Protein AF-A0A8T6SIB2-F1 (afdb_monomer)

Structure (mmCIF, N/CA/C/O backbone):
data_AF-A0A8T6SIB2-F1
#
_entry.id   AF-A0A8T6SIB2-F1
#
loop_
_atom_site.group_PDB
_atom_site.id
_atom_site.type_symbol
_atom_site.label_atom_id
_atom_site.label_alt_id
_atom_site.label_comp_id
_atom_site.label_asym_id
_atom_site.label_entity_id
_atom_site.label_seq_id
_atom_site.pdbx_PDB_ins_code
_atom_site.Cartn_x
_atom_site.Cartn_y
_atom_site.Cartn_z
_atom_site.occupancy
_atom_site.B_iso_or_equiv
_atom_site.auth_seq_id
_atom_site.auth_comp_id
_atom_site.auth_asym_id
_atom_site.auth_atom_id
_atom_site.pdbx_PDB_model_num
ATOM 1 N N . ILE A 1 1 ? -7.228 -15.603 -8.954 1.00 82.19 1 ILE A N 1
ATOM 2 C CA . ILE A 1 1 ? -7.628 -14.215 -8.616 1.00 82.19 1 ILE A CA 1
ATOM 3 C C . ILE A 1 1 ? -8.488 -14.308 -7.364 1.00 82.19 1 ILE A C 1
ATOM 5 O O . ILE A 1 1 ? -9.260 -15.255 -7.290 1.00 82.19 1 ILE A O 1
ATOM 9 N N . GLN A 1 2 ? -8.281 -13.429 -6.382 1.00 91.00 2 GLN A N 1
ATOM 10 C CA . GLN A 1 2 ? -9.023 -13.409 -5.114 1.00 91.00 2 GLN A CA 1
ATOM 11 C C . GLN A 1 2 ? -9.967 -12.208 -5.086 1.00 91.00 2 GLN A C 1
ATOM 13 O O . GLN A 1 2 ? -9.634 -11.169 -5.660 1.00 91.00 2 GLN A O 1
ATOM 18 N N . ASP A 1 3 ? -11.099 -12.336 -4.399 1.00 93.31 3 ASP A N 1
ATOM 19 C CA . ASP A 1 3 ? -12.019 -11.221 -4.172 1.00 93.31 3 ASP A CA 1
ATOM 20 C C . ASP A 1 3 ? -11.544 -10.363 -2.994 1.00 93.31 3 ASP A C 1
ATOM 22 O O . ASP A 1 3 ? -12.013 -10.469 -1.861 1.00 93.31 3 ASP A O 1
ATOM 26 N N . ILE A 1 4 ? -10.536 -9.533 -3.258 1.00 94.69 4 ILE A N 1
ATOM 27 C CA . ILE A 1 4 ? -9.949 -8.665 -2.232 1.00 94.69 4 ILE A CA 1
ATOM 28 C C . ILE A 1 4 ? -10.903 -7.558 -1.783 1.00 94.69 4 ILE A C 1
ATOM 30 O O . ILE A 1 4 ? -10.688 -7.004 -0.712 1.00 94.69 4 ILE A O 1
ATOM 34 N N . LYS A 1 5 ? -11.942 -7.240 -2.567 1.00 94.12 5 LYS A N 1
ATOM 35 C C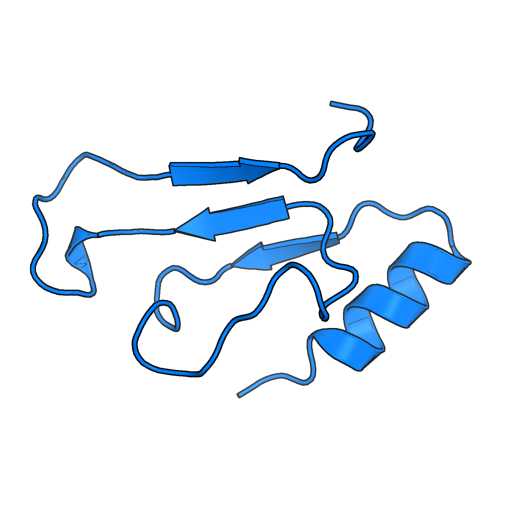A . LYS A 1 5 ? -12.925 -6.221 -2.201 1.00 94.12 5 LYS A CA 1
ATOM 36 C C . LYS A 1 5 ? -13.784 -6.723 -1.048 1.00 94.12 5 LYS A C 1
ATOM 38 O O . LYS A 1 5 ? -13.805 -6.088 -0.001 1.00 94.12 5 LYS A O 1
ATOM 43 N N . THR A 1 6 ? -14.397 -7.895 -1.207 1.00 96.25 6 THR A N 1
ATOM 44 C CA . THR A 1 6 ? -15.206 -8.498 -0.142 1.00 96.25 6 THR A CA 1
ATOM 45 C C . THR A 1 6 ? -14.377 -8.788 1.107 1.00 96.25 6 THR A C 1
ATOM 47 O O . THR A 1 6 ? -14.843 -8.570 2.220 1.00 96.25 6 THR A O 1
ATOM 50 N N . ILE A 1 7 ? -13.128 -9.243 0.955 1.00 96.38 7 ILE A N 1
AT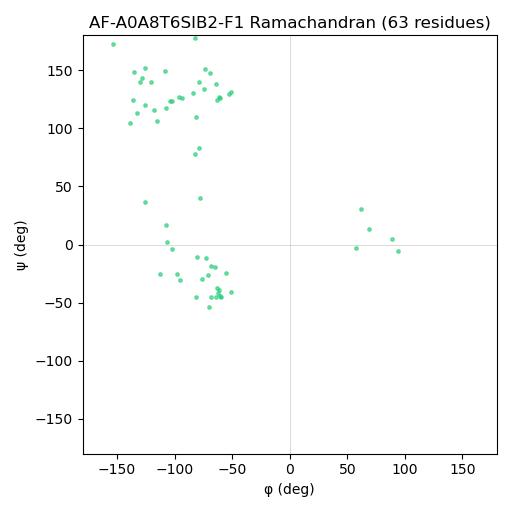OM 51 C CA . ILE A 1 7 ? -12.249 -9.474 2.112 1.00 96.38 7 ILE A CA 1
ATOM 52 C C . ILE A 1 7 ? -11.948 -8.157 2.839 1.00 96.38 7 ILE A C 1
ATOM 54 O O . ILE A 1 7 ? -12.035 -8.109 4.063 1.00 96.38 7 ILE A O 1
ATOM 58 N N . ALA A 1 8 ? -11.622 -7.097 2.096 1.00 95.38 8 ALA A N 1
ATOM 59 C CA . ALA A 1 8 ? -11.336 -5.789 2.669 1.00 95.38 8 ALA A CA 1
ATOM 60 C C . ALA A 1 8 ? -12.553 -5.204 3.407 1.00 95.38 8 ALA A C 1
ATOM 62 O O . ALA A 1 8 ? -12.392 -4.710 4.515 1.00 95.38 8 ALA A O 1
ATOM 63 N N . GLU A 1 9 ? -13.762 -5.338 2.853 1.00 96.00 9 GLU A N 1
ATOM 64 C CA . GLU A 1 9 ? -15.015 -4.926 3.510 1.00 96.00 9 GLU A CA 1
ATOM 65 C C . GLU A 1 9 ? -15.228 -5.665 4.846 1.00 96.00 9 GLU A C 1
ATOM 67 O O . GLU A 1 9 ? -15.490 -5.037 5.868 1.00 96.00 9 GLU A O 1
ATOM 72 N N . ILE A 1 10 ? -15.018 -6.988 4.882 1.00 96.62 10 ILE A N 1
ATOM 73 C CA . ILE A 1 10 ? -15.131 -7.788 6.119 1.00 96.62 10 ILE A CA 1
ATOM 74 C C . ILE A 1 10 ? -14.095 -7.360 7.172 1.00 96.62 10 ILE A C 1
ATOM 76 O O . ILE A 1 10 ? -14.368 -7.403 8.377 1.00 96.62 10 ILE A O 1
ATOM 80 N N . CYS A 1 11 ? -12.884 -7.008 6.740 1.00 96.62 11 CYS A N 1
ATOM 81 C CA . CYS A 1 11 ? -11.834 -6.517 7.627 1.00 96.62 11 CYS A CA 1
ATOM 82 C C . CYS A 1 11 ? -12.178 -5.133 8.193 1.00 96.62 11 CYS A C 1
ATOM 84 O O . CYS A 1 11 ? -12.072 -4.942 9.407 1.00 96.62 11 CYS A O 1
ATOM 86 N N . ASP A 1 12 ? -12.646 -4.218 7.345 1.00 93.88 12 ASP A N 1
ATOM 87 C CA . ASP A 1 12 ? -13.040 -2.855 7.715 1.00 93.88 12 ASP A CA 1
ATOM 88 C C . ASP A 1 12 ? -14.188 -2.855 8.737 1.00 93.88 12 ASP A C 1
ATOM 90 O O . ASP A 1 12 ? -14.082 -2.227 9.791 1.00 93.88 12 ASP A O 1
ATOM 94 N N . GLU A 1 13 ? -15.217 -3.688 8.528 1.00 95.94 13 GLU A N 1
ATOM 95 C CA . GLU A 1 13 ? -16.330 -3.887 9.475 1.00 95.94 13 GLU A CA 1
ATOM 96 C C . GLU A 1 13 ? -15.872 -4.292 10.888 1.00 95.94 13 GLU A C 1
ATOM 98 O O . GLU A 1 13 ? -16.587 -4.092 11.873 1.00 95.94 13 GLU A O 1
ATOM 103 N N . ARG A 1 14 ? -14.681 -4.885 11.002 1.00 96.38 14 ARG A N 1
ATOM 104 C CA . ARG A 1 14 ? -14.102 -5.374 12.260 1.00 96.38 14 ARG A CA 1
ATOM 105 C C . ARG A 1 14 ? -12.959 -4.500 12.772 1.00 96.38 14 ARG A C 1
ATOM 107 O O . ARG A 1 14 ? -12.358 -4.851 13.786 1.00 96.38 14 ARG A O 1
ATOM 114 N N . GLY A 1 15 ? -12.645 -3.400 12.087 1.00 93.88 15 GLY A N 1
ATOM 115 C CA . GLY A 1 15 ? -11.498 -2.548 12.401 1.00 93.88 15 GLY A CA 1
ATOM 116 C C . GLY A 1 15 ? -10.155 -3.276 12.277 1.00 93.88 15 GLY A C 1
ATOM 117 O O . GLY A 1 15 ? -9.227 -2.995 13.034 1.00 93.88 15 GLY A O 1
ATOM 118 N N . ILE A 1 16 ? -10.062 -4.258 11.377 1.00 96.25 16 ILE A N 1
ATOM 119 C CA . ILE A 1 16 ? -8.852 -5.047 11.134 1.00 96.25 16 ILE A CA 1
ATOM 120 C C . ILE A 1 16 ? -8.102 -4.436 9.955 1.00 96.25 16 ILE A C 1
ATOM 122 O O . ILE A 1 16 ? -8.659 -4.318 8.870 1.00 96.25 16 ILE A O 1
ATOM 126 N N . ILE A 1 17 ? -6.815 -4.136 10.148 1.00 96.88 17 ILE A N 1
ATOM 127 C CA . ILE A 1 17 ? -5.943 -3.679 9.061 1.00 96.88 17 ILE A CA 1
ATOM 128 C C . ILE A 1 17 ? -5.813 -4.785 8.013 1.00 96.88 17 ILE A C 1
ATOM 130 O O . ILE A 1 17 ? -5.374 -5.897 8.327 1.00 96.88 17 ILE A O 1
ATOM 134 N N . PHE A 1 18 ? -6.133 -4.465 6.763 1.00 97.19 18 PHE A N 1
ATOM 135 C CA . PHE A 1 18 ? -6.035 -5.399 5.652 1.00 97.19 18 PHE A CA 1
ATOM 136 C C . PHE A 1 18 ? -4.864 -5.077 4.720 1.00 97.19 18 PHE A C 1
ATOM 138 O O . PHE A 1 18 ? -4.808 -4.036 4.059 1.00 97.19 18 PHE A O 1
ATOM 145 N N . HIS A 1 19 ? -3.926 -6.022 4.638 1.00 97.25 19 HIS A N 1
ATOM 146 C CA . HIS A 1 19 ? -2.803 -5.988 3.707 1.00 97.25 19 HIS A CA 1
ATOM 147 C C . HIS A 1 19 ? -3.049 -6.922 2.525 1.00 97.25 19 HIS A C 1
ATOM 149 O O . H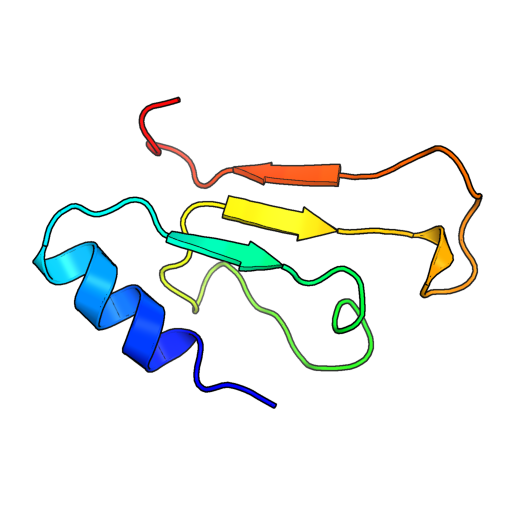IS A 1 19 ? -3.255 -8.123 2.697 1.00 97.25 19 HIS A O 1
ATOM 155 N N . ALA A 1 20 ? -2.986 -6.364 1.317 1.00 96.38 20 ALA A N 1
ATOM 156 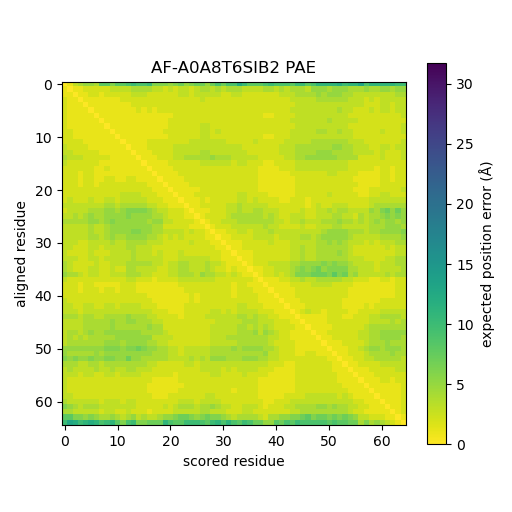C CA . ALA A 1 20 ? -3.040 -7.119 0.077 1.00 96.38 20 ALA A CA 1
ATOM 157 C C . ALA A 1 20 ? -1.643 -7.226 -0.552 1.00 96.38 20 ALA A C 1
ATOM 159 O O . ALA A 1 20 ? -0.989 -6.229 -0.873 1.00 96.38 20 ALA A O 1
ATOM 160 N N . ASP A 1 21 ? -1.188 -8.453 -0.791 1.00 95.75 21 ASP A N 1
ATOM 161 C CA . ASP A 1 21 ? 0.030 -8.698 -1.559 1.00 95.75 21 ASP A CA 1
ATOM 162 C C . ASP A 1 21 ? -0.272 -8.615 -3.064 1.00 95.75 21 ASP A C 1
ATOM 164 O O . ASP A 1 21 ? -0.941 -9.485 -3.629 1.00 95.75 21 ASP A O 1
ATOM 168 N N . ALA A 1 22 ? 0.233 -7.562 -3.717 1.00 95.56 22 ALA A N 1
ATOM 169 C CA . ALA A 1 22 ? 0.106 -7.364 -5.156 1.00 95.56 22 ALA A CA 1
ATOM 170 C C . ALA A 1 22 ? 1.415 -7.596 -5.932 1.00 95.56 22 ALA A C 1
ATOM 172 O O . ALA A 1 22 ? 1.519 -7.220 -7.102 1.00 95.56 22 ALA A O 1
ATOM 173 N N . THR A 1 23 ? 2.413 -8.255 -5.332 1.00 94.38 23 THR A N 1
ATOM 174 C CA . THR A 1 23 ? 3.727 -8.534 -5.948 1.00 94.38 23 THR A CA 1
ATOM 175 C C . THR A 1 23 ? 3.614 -9.170 -7.334 1.00 94.38 23 THR A C 1
ATOM 177 O O . THR A 1 23 ? 4.348 -8.792 -8.245 1.00 94.38 23 THR A O 1
ATOM 180 N N . HIS A 1 24 ? 2.678 -10.103 -7.522 1.00 92.31 24 HIS A N 1
ATOM 181 C CA . HIS A 1 24 ? 2.456 -10.798 -8.791 1.00 92.31 24 HIS A CA 1
ATOM 182 C C . HIS A 1 24 ? 1.255 -10.288 -9.596 1.00 92.31 24 HIS A C 1
ATOM 184 O O . HIS A 1 24 ? 1.050 -10.762 -10.713 1.00 92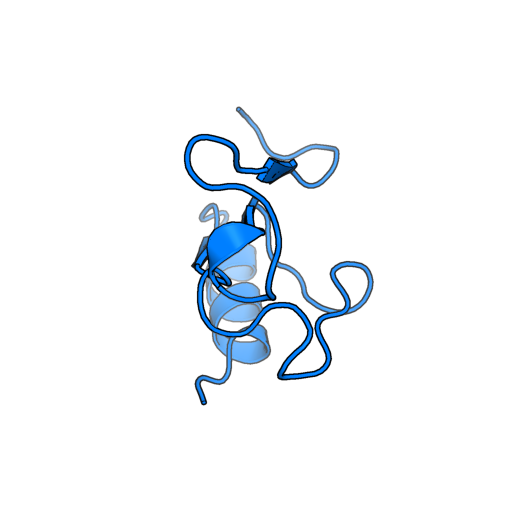.31 24 HIS A O 1
ATOM 190 N N . THR A 1 25 ? 0.475 -9.338 -9.086 1.00 91.62 25 THR A N 1
ATOM 191 C CA . THR A 1 25 ? -0.755 -8.858 -9.743 1.00 91.62 25 THR A CA 1
ATOM 192 C C . THR A 1 25 ? -0.653 -7.421 -10.237 1.00 91.62 25 THR A C 1
ATOM 194 O O . THR A 1 25 ? -1.325 -7.084 -11.214 1.00 91.62 25 THR A O 1
ATOM 197 N N . PHE A 1 26 ? 0.210 -6.596 -9.634 1.00 90.06 26 PHE A N 1
ATOM 198 C CA . PHE A 1 26 ? 0.460 -5.222 -10.062 1.00 90.06 26 PHE A CA 1
ATOM 199 C C . PHE A 1 26 ? 0.771 -5.161 -11.568 1.00 90.06 26 PHE A C 1
ATOM 201 O O . PHE A 1 26 ? 1.529 -5.982 -12.080 1.00 90.06 26 PHE A O 1
ATOM 208 N N . THR A 1 27 ? 0.095 -4.248 -12.275 1.00 90.31 27 THR A N 1
ATOM 209 C CA . THR A 1 27 ? 0.063 -4.069 -13.748 1.00 90.31 27 THR A CA 1
ATOM 210 C C . THR A 1 27 ? -0.397 -5.263 -14.596 1.00 90.31 27 THR A C 1
ATOM 212 O O . THR A 1 27 ? -0.486 -5.127 -15.815 1.00 90.31 27 THR A O 1
ATOM 215 N N . ARG A 1 28 ? -0.699 -6.425 -14.005 1.00 92.00 28 ARG A N 1
ATOM 216 C CA . ARG A 1 28 ? -1.284 -7.584 -14.709 1.00 92.00 28 ARG A CA 1
ATOM 217 C C . ARG A 1 28 ? -2.804 -7.626 -14.598 1.00 92.00 28 ARG A C 1
ATOM 219 O O . ARG A 1 28 ? -3.469 -8.139 -15.490 1.00 92.00 28 ARG A O 1
ATOM 226 N N . VAL A 1 29 ? -3.335 -7.112 -13.492 1.00 90.69 29 VAL A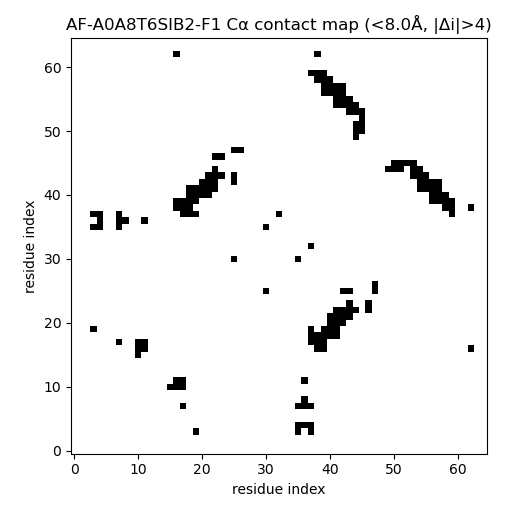 N 1
ATOM 227 C CA . VAL A 1 29 ? -4.767 -6.999 -13.205 1.00 90.69 29 VAL A CA 1
ATOM 228 C C . VAL A 1 29 ? -5.047 -5.551 -12.793 1.00 90.69 29 VAL A C 1
ATOM 230 O O . VAL A 1 29 ? -4.190 -4.954 -12.133 1.00 90.69 29 VAL A O 1
ATOM 233 N N . PRO A 1 30 ? -6.202 -4.967 -13.168 1.00 89.62 30 PRO A N 1
ATOM 234 C CA . PRO A 1 30 ? -6.610 -3.665 -12.658 1.00 89.62 30 PRO A CA 1
ATOM 235 C C . PRO A 1 30 ? -6.577 -3.644 -11.128 1.00 89.62 30 PRO A C 1
ATOM 237 O O . PRO A 1 30 ? -7.106 -4.540 -10.472 1.00 89.62 30 PRO A O 1
ATOM 240 N N . LEU A 1 31 ? -5.925 -2.627 -10.575 1.00 90.50 31 LEU A N 1
ATOM 241 C CA . LEU A 1 31 ? -5.800 -2.413 -9.142 1.00 90.50 31 LEU A CA 1
ATOM 242 C C . LEU A 1 31 ? -5.985 -0.921 -8.885 1.00 90.50 31 LEU A C 1
ATOM 244 O O . LEU A 1 31 ? -5.080 -0.134 -9.161 1.00 90.50 31 LEU A O 1
ATOM 248 N N . ASP A 1 32 ? -7.153 -0.552 -8.367 1.00 92.44 32 ASP A N 1
ATOM 249 C CA . ASP A 1 32 ? -7.467 0.819 -7.982 1.00 92.44 32 ASP A CA 1
ATOM 250 C C . ASP A 1 32 ? -7.673 0.900 -6.466 1.00 92.44 32 ASP A C 1
ATOM 252 O O . ASP A 1 32 ? -8.675 0.449 -5.914 1.00 92.44 32 ASP A O 1
ATOM 256 N N . VAL A 1 33 ? -6.692 1.475 -5.773 1.00 92.38 33 VAL A N 1
ATOM 257 C CA . VAL A 1 33 ? -6.732 1.659 -4.314 1.00 92.38 33 VAL A CA 1
ATOM 258 C C . VAL A 1 33 ? -7.719 2.748 -3.874 1.00 92.38 33 VAL A C 1
ATOM 260 O O . VAL A 1 33 ? -8.011 2.856 -2.683 1.00 92.38 33 VAL A O 1
ATOM 263 N N . SER A 1 34 ? -8.238 3.560 -4.800 1.00 91.56 34 SER A N 1
ATOM 264 C CA . SER A 1 34 ? -9.316 4.508 -4.507 1.00 91.56 34 SER A CA 1
ATOM 265 C C . SER A 1 34 ? -10.678 3.816 -4.392 1.00 91.56 34 SER A C 1
ATOM 267 O O . SER A 1 34 ? -11.503 4.256 -3.594 1.00 91.56 34 SER A O 1
ATOM 269 N N . GLU A 1 35 ? -10.878 2.701 -5.102 1.00 91.12 35 GLU A N 1
ATOM 270 C CA . GLU A 1 35 ? -12.123 1.919 -5.091 1.00 91.12 35 GLU A CA 1
ATOM 271 C C . GLU A 1 35 ? -12.079 0.705 -4.150 1.00 91.12 35 GLU A C 1
ATOM 273 O O . GLU A 1 35 ? -13.117 0.227 -3.692 1.00 91.12 35 GLU A O 1
ATOM 278 N N . LEU A 1 36 ? -10.884 0.182 -3.863 1.00 91.25 36 LEU A N 1
ATOM 279 C CA . LEU A 1 36 ? -10.686 -0.968 -2.981 1.00 91.25 36 LEU A CA 1
ATOM 280 C C . LEU A 1 36 ? -10.406 -0.501 -1.546 1.00 91.25 36 LEU A C 1
ATOM 282 O O . LEU A 1 36 ? -9.428 0.226 -1.366 1.00 91.25 36 LEU A O 1
ATOM 286 N N . PRO A 1 37 ? -11.148 -0.952 -0.514 1.00 90.25 37 PRO A N 1
ATOM 287 C CA . PRO A 1 37 ? -10.939 -0.531 0.877 1.00 90.25 37 PRO A CA 1
ATOM 288 C C . PRO A 1 37 ? -9.742 -1.235 1.552 1.00 90.25 37 PRO A C 1
ATOM 290 O O . PRO A 1 37 ? -9.793 -1.630 2.706 1.00 90.25 37 PRO A O 1
ATOM 293 N N . VAL A 1 38 ? -8.637 -1.420 0.825 1.00 95.62 38 VAL A N 1
ATOM 294 C CA . VAL A 1 38 ? -7.387 -1.996 1.351 1.00 95.62 38 VAL A CA 1
ATOM 295 C C . VAL A 1 38 ? -6.605 -0.954 2.150 1.00 95.62 38 VAL A C 1
ATOM 297 O O . VAL A 1 38 ? -6.501 0.194 1.711 1.00 95.62 38 VAL A O 1
ATOM 300 N N . ASP A 1 39 ? -5.997 -1.330 3.271 1.00 97.25 39 ASP A N 1
ATOM 301 C CA . ASP A 1 39 ? -5.130 -0.423 4.034 1.00 97.25 39 ASP A CA 1
ATOM 302 C C . ASP A 1 39 ? -3.727 -0.361 3.449 1.00 97.25 39 ASP A C 1
ATOM 304 O O . ASP A 1 39 ? -3.143 0.712 3.286 1.00 97.25 39 ASP A O 1
ATOM 308 N N . LEU A 1 40 ? -3.189 -1.536 3.125 1.00 97.69 40 LEU A N 1
ATOM 309 C CA . LEU A 1 40 ? -1.803 -1.713 2.727 1.00 97.69 40 LEU A CA 1
ATOM 310 C C . LEU A 1 40 ? -1.722 -2.525 1.439 1.00 97.69 40 LEU A C 1
ATOM 312 O O . LEU A 1 40 ? -2.427 -3.524 1.286 1.00 97.69 40 LEU A O 1
ATOM 316 N N . VAL A 1 41 ? -0.814 -2.146 0.537 1.00 97.25 41 VAL A N 1
ATOM 317 C CA . VAL A 1 41 ? -0.533 -2.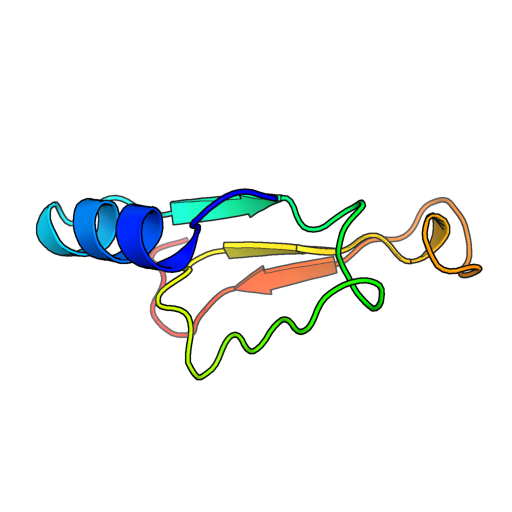938 -0.671 1.00 97.25 41 VAL A CA 1
ATOM 318 C C . VAL A 1 41 ? 0.961 -3.043 -0.937 1.00 97.25 41 VAL A C 1
ATOM 320 O O . VAL A 1 41 ? 1.637 -2.028 -1.105 1.00 97.25 41 VAL A O 1
ATOM 323 N N . THR A 1 42 ? 1.473 -4.270 -1.042 1.00 97.25 42 THR A N 1
ATOM 324 C CA . THR A 1 42 ? 2.863 -4.507 -1.469 1.00 97.25 42 THR A CA 1
ATOM 325 C C . THR A 1 42 ? 2.975 -4.506 -2.985 1.00 97.25 42 THR A C 1
ATOM 327 O O . THR A 1 42 ? 2.261 -5.238 -3.668 1.00 97.25 42 THR A O 1
ATOM 330 N N . LEU A 1 43 ? 3.939 -3.750 -3.506 1.00 96.19 43 LEU A N 1
ATOM 331 C CA . LEU A 1 43 ? 4.274 -3.672 -4.924 1.00 96.19 43 LEU A CA 1
ATOM 332 C C . LEU A 1 43 ? 5.723 -4.100 -5.151 1.00 96.19 43 LEU A C 1
ATOM 334 O O . LEU A 1 43 ? 6.628 -3.717 -4.401 1.00 96.19 43 LEU A O 1
ATOM 338 N N . SER A 1 44 ? 5.960 -4.850 -6.229 1.00 96.06 44 SER A N 1
ATOM 339 C CA . SER A 1 44 ? 7.310 -5.259 -6.604 1.00 96.06 44 SER A CA 1
ATOM 340 C C . SER A 1 44 ? 7.587 -5.036 -8.091 1.00 96.06 44 SER A C 1
ATOM 342 O O . SER A 1 44 ? 6.997 -5.710 -8.928 1.00 96.06 44 SER A O 1
ATOM 344 N N . PRO A 1 45 ? 8.498 -4.119 -8.456 1.00 95.06 45 PRO A N 1
ATOM 345 C CA . PRO A 1 45 ? 8.753 -3.790 -9.854 1.00 95.06 45 PRO A CA 1
ATOM 346 C C . PRO A 1 45 ? 9.485 -4.905 -10.612 1.00 95.06 45 PRO A C 1
ATOM 348 O O . PRO A 1 45 ? 9.309 -5.040 -11.818 1.00 95.06 45 PRO A O 1
ATOM 351 N N . HIS A 1 46 ? 10.271 -5.753 -9.944 1.00 94.88 46 HIS A N 1
ATOM 352 C CA . HIS A 1 46 ? 11.011 -6.823 -10.626 1.00 94.88 46 HIS A CA 1
ATOM 353 C C . HIS A 1 46 ? 10.115 -7.893 -11.267 1.00 94.88 46 HIS A C 1
ATOM 355 O O . HIS A 1 46 ? 10.563 -8.619 -12.155 1.00 94.88 46 HIS A O 1
ATOM 361 N N . THR A 1 47 ? 8.850 -7.993 -10.848 1.00 93.25 47 THR A N 1
ATOM 362 C CA . THR A 1 47 ? 7.871 -8.889 -11.471 1.00 93.25 47 THR A CA 1
ATOM 363 C C . THR A 1 47 ? 7.270 -8.288 -12.743 1.00 93.25 47 THR A C 1
ATOM 365 O O . THR A 1 47 ? 6.632 -9.020 -13.493 1.00 93.25 47 THR A O 1
ATOM 368 N N . ILE A 1 48 ? 7.506 -7.000 -13.018 1.00 93.81 48 ILE A N 1
ATOM 369 C CA . ILE A 1 48 ? 6.988 -6.236 -14.164 1.00 93.81 48 ILE A CA 1
ATOM 370 C C . ILE A 1 48 ? 8.123 -5.569 -14.961 1.00 93.81 48 ILE A C 1
ATOM 372 O O . ILE A 1 48 ? 7.982 -4.462 -15.469 1.00 93.81 48 ILE A O 1
ATOM 376 N N . HIS A 1 49 ? 9.265 -6.255 -15.070 1.00 93.88 49 HIS A N 1
ATOM 377 C CA . HIS A 1 49 ? 10.463 -5.815 -15.808 1.00 93.88 49 HIS A CA 1
ATOM 378 C C . HIS A 1 49 ? 11.227 -4.619 -15.211 1.00 93.88 49 HIS A C 1
ATOM 380 O O . HIS A 1 49 ? 12.110 -4.065 -15.861 1.00 93.88 49 HIS A O 1
ATOM 386 N N . GLY A 1 50 ? 10.944 -4.242 -13.966 1.00 94.25 50 GLY A N 1
ATOM 387 C CA . GLY A 1 50 ? 11.759 -3.294 -13.213 1.00 94.25 50 GLY A CA 1
ATOM 388 C C . GLY A 1 50 ? 12.991 -3.931 -12.550 1.00 94.25 50 GLY A C 1
ATOM 389 O O . GLY A 1 50 ? 13.211 -5.144 -12.633 1.00 94.25 50 GLY A O 1
ATOM 390 N N . PRO A 1 51 ? 13.822 -3.127 -11.870 1.00 96.44 51 PRO A N 1
ATOM 391 C CA . PRO A 1 51 ? 15.031 -3.614 -11.214 1.00 96.44 51 PRO A CA 1
ATOM 392 C C . PRO A 1 51 ? 14.718 -4.499 -9.996 1.00 96.44 51 PRO A C 1
ATOM 394 O O . PRO A 1 51 ? 13.744 -4.286 -9.272 1.00 96.44 51 PRO A O 1
ATOM 397 N N . LYS A 1 52 ? 15.583 -5.489 -9.745 1.00 95.19 52 LYS A N 1
ATOM 398 C CA . LYS A 1 52 ? 15.582 -6.284 -8.505 1.00 95.19 52 LYS A CA 1
ATOM 399 C C . LYS A 1 52 ? 16.129 -5.453 -7.339 1.00 95.19 52 LYS A C 1
ATOM 401 O O . LYS A 1 52 ? 16.980 -4.595 -7.544 1.00 95.19 52 LYS A O 1
ATOM 406 N N . GLY A 1 53 ? 15.680 -5.753 -6.120 1.00 95.31 53 GLY A N 1
ATOM 407 C CA . GLY A 1 53 ? 16.194 -5.129 -4.891 1.00 95.31 53 GLY A CA 1
ATOM 408 C C . GLY A 1 53 ? 15.486 -3.840 -4.459 1.00 95.31 53 GLY A C 1
ATOM 409 O O . GLY A 1 53 ? 15.890 -3.243 -3.470 1.00 95.31 53 GLY A O 1
ATOM 410 N N . ILE A 1 54 ? 14.421 -3.431 -5.155 1.00 96.06 54 ILE A N 1
ATOM 411 C CA . ILE A 1 54 ? 13.541 -2.328 -4.750 1.00 96.06 54 ILE A CA 1
ATOM 412 C C . ILE A 1 54 ? 12.086 -2.809 -4.704 1.00 96.06 54 ILE A C 1
ATOM 414 O O . ILE A 1 54 ? 11.706 -3.738 -5.420 1.00 96.06 54 ILE A O 1
ATOM 418 N N . GLY A 1 55 ? 11.278 -2.182 -3.854 1.00 95.94 55 GLY A N 1
ATOM 419 C CA . GLY A 1 55 ? 9.847 -2.429 -3.711 1.00 95.94 55 GLY A CA 1
ATOM 420 C C . GLY A 1 55 ? 9.140 -1.182 -3.194 1.00 95.94 55 GLY A C 1
ATOM 421 O O . GLY A 1 55 ? 9.790 -0.198 -2.840 1.00 95.94 55 GLY A O 1
ATOM 422 N N . ALA A 1 56 ? 7.813 -1.227 -3.161 1.00 96.31 56 ALA A N 1
ATOM 423 C CA . ALA A 1 56 ? 7.007 -0.168 -2.573 1.00 96.31 56 ALA A CA 1
ATOM 424 C C . ALA A 1 56 ? 5.898 -0.762 -1.704 1.00 96.31 56 ALA A C 1
ATOM 426 O O . ALA A 1 56 ? 5.385 -1.846 -1.982 1.00 96.31 56 ALA A O 1
ATOM 427 N N . LEU A 1 57 ? 5.533 -0.023 -0.662 1.00 97.19 57 LEU A N 1
ATOM 428 C CA . LEU A 1 57 ? 4.363 -0.282 0.160 1.00 97.19 57 LEU A CA 1
ATOM 429 C C . LEU A 1 57 ? 3.441 0.925 0.016 1.00 97.19 57 LEU A C 1
ATOM 431 O O . LEU A 1 57 ? 3.808 2.037 0.392 1.00 97.19 57 LEU A O 1
ATOM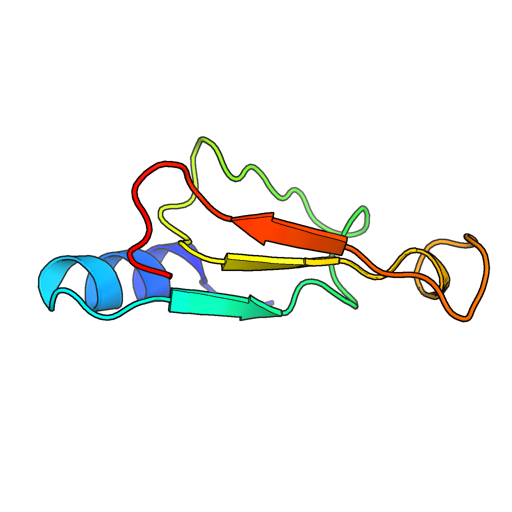 435 N N . TYR A 1 58 ? 2.263 0.712 -0.556 1.00 96.69 58 TYR A N 1
ATOM 436 C CA . TYR A 1 58 ? 1.186 1.684 -0.456 1.00 96.69 58 TYR A CA 1
ATOM 437 C C . TYR A 1 58 ? 0.606 1.620 0.955 1.00 96.69 58 TYR A C 1
ATOM 439 O O . TYR A 1 58 ? 0.341 0.529 1.461 1.00 96.69 58 TYR A O 1
ATOM 447 N N . ILE A 1 59 ? 0.401 2.791 1.552 1.00 97.56 59 ILE A N 1
ATOM 448 C CA . ILE A 1 59 ? -0.243 2.959 2.851 1.00 97.56 59 ILE A CA 1
ATOM 449 C C . ILE A 1 59 ? -1.390 3.945 2.658 1.00 97.56 59 ILE A C 1
ATOM 451 O O . ILE A 1 59 ? -1.163 5.086 2.238 1.00 97.56 59 ILE A O 1
ATOM 455 N N . ARG A 1 60 ? -2.623 3.519 2.950 1.00 96.00 60 ARG A N 1
ATOM 456 C CA . ARG A 1 60 ? -3.783 4.408 2.924 1.00 96.00 60 ARG A CA 1
ATOM 457 C C . ARG A 1 60 ? -3.623 5.480 3.999 1.00 96.00 60 ARG A C 1
ATOM 459 O O . ARG A 1 60 ? -3.199 5.234 5.127 1.00 96.00 60 ARG A O 1
ATOM 466 N N . LYS A 1 61 ? -3.970 6.718 3.648 1.00 95.38 61 LYS A N 1
ATOM 467 C CA . LYS A 1 61 ? -3.941 7.824 4.607 1.00 95.38 61 LYS A CA 1
ATOM 468 C C . LYS A 1 61 ? -4.892 7.517 5.767 1.00 95.38 61 LYS A C 1
ATOM 470 O O . LYS A 1 61 ? -6.076 7.297 5.538 1.00 95.38 61 LYS A O 1
ATOM 475 N N . GLY A 1 62 ? -4.374 7.580 6.990 1.00 93.75 62 GLY A N 1
ATOM 476 C CA . GLY A 1 62 ? -5.141 7.295 8.202 1.00 93.75 62 GLY A CA 1
ATOM 477 C C . GLY A 1 62 ? -5.034 5.850 8.690 1.00 93.75 62 GLY A C 1
ATOM 478 O O . GLY A 1 62 ? -5.515 5.581 9.786 1.00 93.75 62 GLY A O 1
ATOM 479 N N . THR A 1 63 ? -4.371 4.950 7.951 1.00 95.44 63 THR A N 1
ATOM 480 C CA . THR A 1 63 ? -4.026 3.629 8.489 1.00 95.44 63 THR A CA 1
ATOM 481 C C . THR A 1 63 ? -3.104 3.809 9.707 1.00 95.44 63 THR A C 1
ATOM 483 O O . THR A 1 63 ? -2.097 4.514 9.594 1.00 95.44 63 THR A O 1
ATOM 486 N N . PRO A 1 64 ? -3.434 3.220 10.872 1.00 89.44 64 PRO A N 1
ATOM 487 C CA . PRO A 1 64 ? -2.680 3.407 12.109 1.00 89.44 64 PRO A CA 1
ATOM 488 C C . PRO A 1 64 ? -1.414 2.535 12.113 1.00 89.44 64 PRO A C 1
ATOM 490 O O . PRO A 1 64 ? -1.410 1.433 12.664 1.00 89.44 64 PRO A O 1
ATOM 493 N N . LEU A 1 65 ? -0.356 3.037 11.469 1.00 82.75 65 LEU A N 1
ATOM 494 C CA . LEU A 1 65 ? 0.999 2.469 11.448 1.00 82.75 65 LEU A CA 1
ATOM 495 C C . LEU A 1 65 ? 2.009 3.353 12.183 1.00 82.75 65 LEU A C 1
ATOM 497 O O . LEU A 1 65 ? 1.852 4.595 12.138 1.00 82.75 65 LEU A O 1
#

Radius of gyration: 12.36 Å; Cα contacts (8 Å, |Δi|>4): 84; chains: 1; bounding box: 32×22×28 Å

pLDDT: mean 94.16, std 3.1, range [82.19, 97.69]

Sequence (65 aa):
IQDIKTIAEICDERGIIFHADATHTFTRVPLDVSELPVDLVTLSPHTIHGPKGIGALYIRKGTPL

Nearest PDB structures (foldseek):
  3lvj-assembly1_B  TM=9.917E-01  e=1.782E-06  Escherichia coli O157:H7 str. EDL933
  8rme-assembly1_A  TM=9.644E-01  e=4.245E-06  Homo sapiens
  5wgb-assembly1_A  TM=9.693E-01  e=4.563E-06  Homo sapiens
  5usr-assembly1_G  TM=9.600E-01  e=5.274E-06  Homo sapiens
  5wkp-assembly1_E  TM=9.493E-01  e=6.552E-06  Homo sapiens

Foldseek 3Di:
DDPQQVVLVVCVVVVHQAEDECQQPVVVPDDDCVNGNHQKYKYDCVNVVDDPPDIDMDGPPPDPD

Solvent-accessible surface area (backbone atoms only — not comparable to full-atom values): 4099 Å² total; per-residue (Å²): 140,78,69,61,52,65,52,18,51,62,26,54,79,67,74,42,89,35,74,45,84,27,47,87,38,64,92,75,47,96,80,57,73,90,82,32,72,52,37,31,37,39,40,37,41,47,74,71,83,39,64,79,95,57,70,49,73,48,69,42,90,83,59,95,122

Mean predicted aligned error: 2.68 Å

Secondary structure (DSSP, 8-state):
---HHHHHHHHHTTT---EEE-TTTTTTS---TTTS--SEEEE-GGGGT--TT--EE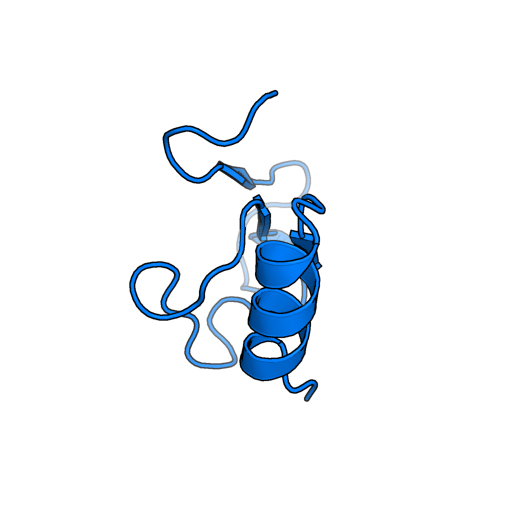EE-TT---